Protein AF-A0A2G9FWH1-F1 (afdb_monomer)

Structure (mmCIF, N/CA/C/O backbone):
data_AF-A0A2G9FWH1-F1
#
_entry.id   AF-A0A2G9FWH1-F1
#
loop_
_atom_site.group_PDB
_atom_site.id
_atom_site.type_symbol
_atom_site.label_atom_id
_atom_site.label_alt_id
_atom_site.label_comp_id
_atom_site.label_asym_id
_atom_site.label_entity_id
_atom_site.label_seq_id
_atom_site.pdbx_PDB_ins_code
_atom_site.Cartn_x
_atom_site.Cartn_y
_atom_site.Cartn_z
_atom_site.occupancy
_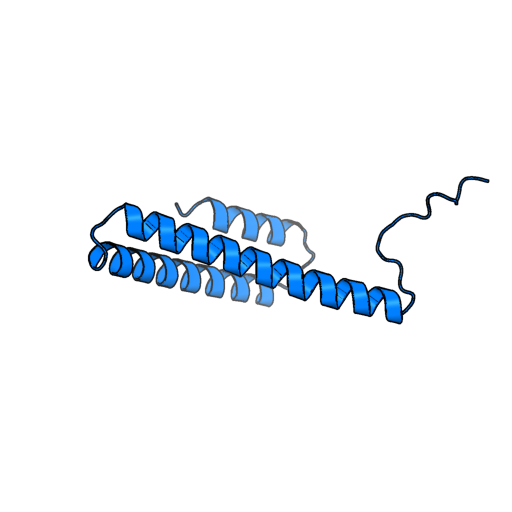atom_site.B_iso_or_equiv
_atom_site.auth_seq_id
_atom_site.auth_comp_id
_atom_site.auth_asym_id
_atom_site.auth_atom_id
_atom_site.pdbx_PDB_model_num
ATOM 1 N N . MET A 1 1 ? 3.366 7.179 13.991 1.00 43.62 1 MET A N 1
ATOM 2 C CA . MET A 1 1 ? 4.696 6.824 13.452 1.00 43.62 1 MET A CA 1
ATOM 3 C C . MET A 1 1 ? 4.886 7.570 12.143 1.00 43.62 1 MET A C 1
ATOM 5 O O . MET A 1 1 ? 4.133 7.311 11.219 1.00 43.62 1 MET A O 1
ATOM 9 N N . MET A 1 2 ? 5.793 8.549 12.101 1.00 46.41 2 MET A N 1
ATOM 10 C CA . MET A 1 2 ? 5.969 9.471 10.961 1.00 46.41 2 MET A CA 1
ATOM 11 C C . MET A 1 2 ? 7.411 9.467 10.413 1.00 46.41 2 MET A C 1
ATOM 13 O O . MET A 1 2 ? 7.694 10.118 9.419 1.00 46.41 2 MET A O 1
ATOM 17 N N . PHE A 1 3 ? 8.317 8.708 11.044 1.00 49.81 3 PHE A N 1
ATOM 18 C CA . PHE A 1 3 ? 9.761 8.774 10.786 1.00 49.81 3 PHE A CA 1
ATOM 19 C C . PHE A 1 3 ? 10.285 7.767 9.750 1.00 49.81 3 PHE A C 1
ATOM 21 O O . PHE A 1 3 ? 11.387 7.945 9.249 1.00 49.81 3 PHE A O 1
ATOM 28 N N . SER A 1 4 ? 9.520 6.728 9.395 1.00 52.06 4 SER A N 1
ATOM 29 C CA . SER A 1 4 ? 9.989 5.716 8.431 1.00 52.06 4 SER A CA 1
ATOM 30 C C . SER A 1 4 ? 9.728 6.119 6.970 1.00 52.06 4 SER A C 1
ATOM 32 O O . SER A 1 4 ? 10.577 5.889 6.115 1.00 52.06 4 SER A O 1
ATOM 34 N N . SER A 1 5 ? 8.610 6.796 6.680 1.00 55.47 5 SER A N 1
ATOM 35 C CA . SER A 1 5 ? 8.258 7.227 5.314 1.00 55.47 5 SER A CA 1
ATOM 36 C C . SER A 1 5 ? 9.093 8.403 4.792 1.00 55.47 5 SER A C 1
ATOM 38 O O . SER A 1 5 ? 9.235 8.560 3.586 1.00 55.47 5 SER A O 1
ATOM 40 N N . SER A 1 6 ? 9.637 9.244 5.675 1.00 54.81 6 SER A N 1
ATOM 41 C CA . SER A 1 6 ? 10.501 10.369 5.294 1.00 54.81 6 SER A CA 1
ATOM 42 C C . SER A 1 6 ? 11.930 9.922 4.973 1.00 54.81 6 SER A C 1
ATOM 44 O O . SER A 1 6 ? 12.529 10.456 4.044 1.00 54.81 6 SER A O 1
ATOM 46 N N . LEU A 1 7 ? 12.455 8.911 5.675 1.00 58.03 7 LEU A N 1
ATOM 47 C CA . LEU A 1 7 ? 13.792 8.363 5.412 1.00 58.03 7 LEU A CA 1
ATOM 48 C C . LEU A 1 7 ? 13.893 7.684 4.040 1.00 58.03 7 LEU A C 1
ATOM 50 O O . LEU A 1 7 ? 14.885 7.880 3.347 1.00 58.03 7 LEU A O 1
ATOM 54 N N . SER A 1 8 ? 12.859 6.960 3.600 1.00 58.38 8 SER A N 1
ATOM 55 C CA . SER A 1 8 ? 12.868 6.295 2.290 1.00 58.38 8 SER A CA 1
ATOM 56 C C . SER A 1 8 ? 12.806 7.279 1.115 1.00 58.38 8 SER A C 1
ATOM 58 O O . SER A 1 8 ? 13.490 7.079 0.116 1.00 58.38 8 SER A O 1
ATOM 60 N N . VAL A 1 9 ? 12.061 8.385 1.232 1.00 56.12 9 VAL A N 1
ATOM 61 C CA . VAL A 1 9 ? 12.054 9.453 0.210 1.00 56.12 9 VAL A CA 1
ATOM 62 C C . V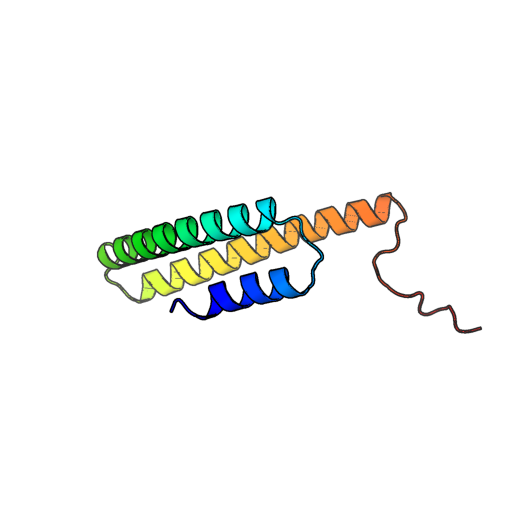AL A 1 9 ? 13.425 10.131 0.109 1.00 56.12 9 VAL A C 1
ATOM 64 O O . VAL A 1 9 ? 13.871 10.438 -0.995 1.00 56.12 9 VAL A O 1
ATOM 67 N N . VAL A 1 10 ? 14.119 10.318 1.237 1.00 58.94 10 VAL A N 1
ATOM 68 C CA . VAL A 1 10 ? 15.485 10.869 1.262 1.00 58.94 10 VAL A CA 1
ATOM 69 C C . VAL A 1 10 ? 16.508 9.877 0.693 1.00 58.94 10 VAL A C 1
ATOM 71 O O . VAL A 1 10 ? 17.389 10.292 -0.055 1.00 58.94 10 VAL A O 1
ATOM 74 N N . GLU A 1 11 ? 16.374 8.574 0.950 1.00 59.81 11 GLU A N 1
ATOM 75 C CA . GLU A 1 11 ? 17.211 7.544 0.310 1.00 59.81 11 GLU A CA 1
ATOM 76 C C . GLU A 1 11 ? 17.050 7.529 -1.219 1.00 59.81 11 GLU A C 1
ATOM 78 O O . GLU A 1 11 ? 18.039 7.549 -1.955 1.00 59.81 11 GLU A O 1
ATOM 83 N N . PHE A 1 12 ? 15.811 7.590 -1.720 1.00 55.19 12 PHE A N 1
ATOM 84 C CA . PHE A 1 12 ? 15.550 7.695 -3.161 1.00 55.19 12 PHE A CA 1
ATOM 85 C C . PHE A 1 12 ? 16.024 9.034 -3.762 1.00 55.19 12 PHE A C 1
ATOM 87 O O . PHE A 1 12 ? 16.362 9.083 -4.947 1.00 55.19 12 PHE A O 1
ATOM 94 N N . TYR A 1 13 ? 16.098 10.102 -2.957 1.00 52.47 13 TYR A N 1
ATOM 95 C CA . TYR A 1 13 ? 16.679 11.396 -3.334 1.00 52.47 13 TYR A CA 1
ATOM 96 C C . TYR A 1 13 ? 18.215 11.331 -3.455 1.00 52.47 13 TYR A C 1
ATOM 98 O O . TYR A 1 13 ? 18.779 11.886 -4.400 1.00 52.47 13 TYR A O 1
ATOM 106 N N . LEU A 1 14 ? 18.901 10.610 -2.555 1.00 54.06 14 LEU A N 1
ATOM 107 C CA . LEU A 1 14 ? 20.366 10.478 -2.546 1.00 54.06 14 LEU A CA 1
ATOM 108 C C . LEU A 1 14 ? 20.904 9.597 -3.692 1.00 54.06 14 LEU A C 1
ATOM 110 O O . LEU A 1 14 ? 22.008 9.838 -4.177 1.00 54.06 14 LEU A O 1
ATOM 114 N N . LEU A 1 15 ? 20.112 8.636 -4.191 1.00 56.09 15 LEU A N 1
ATOM 115 C CA . LEU A 1 15 ? 20.491 7.753 -5.310 1.00 56.09 15 LEU A CA 1
ATOM 116 C C . LEU A 1 15 ? 20.500 8.429 -6.702 1.00 56.09 15 LEU A C 1
ATOM 118 O O . LEU A 1 15 ? 20.785 7.767 -7.700 1.00 56.09 15 LEU A O 1
ATOM 122 N N . LYS A 1 16 ? 20.203 9.737 -6.800 1.00 47.91 16 LYS A N 1
ATOM 123 C 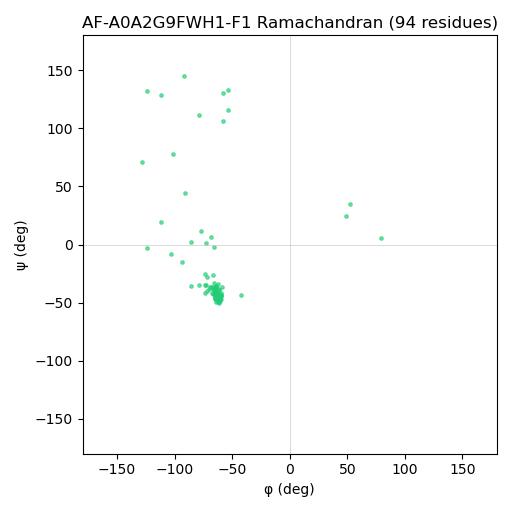CA . LYS A 1 16 ? 20.338 10.584 -8.010 1.00 47.91 16 LYS A CA 1
ATOM 124 C C . LYS A 1 16 ? 19.728 10.012 -9.309 1.00 47.91 16 LYS A C 1
ATOM 126 O O . LYS A 1 16 ? 20.150 10.376 -10.407 1.00 47.91 16 LYS A O 1
ATOM 131 N N . ARG A 1 17 ? 18.733 9.121 -9.205 1.00 54.75 17 ARG A N 1
ATOM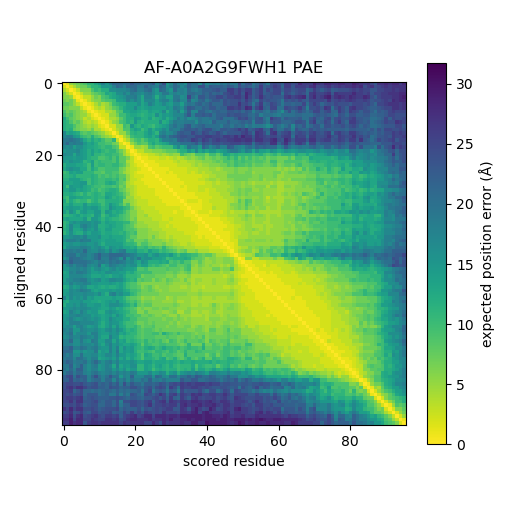 132 C CA . ARG A 1 17 ? 18.129 8.405 -10.347 1.00 54.75 17 ARG A CA 1
ATOM 133 C C . ARG A 1 17 ? 16.764 8.953 -10.771 1.00 54.75 17 ARG A C 1
ATOM 135 O O . ARG A 1 17 ? 16.266 8.553 -11.818 1.00 54.75 17 ARG A O 1
ATOM 142 N N . PHE A 1 18 ? 16.179 9.882 -10.008 1.00 52.38 18 PHE A N 1
ATOM 143 C CA . PHE A 1 18 ? 14.834 10.395 -10.271 1.00 52.38 18 PHE A CA 1
ATOM 144 C C . PHE A 1 18 ? 14.786 11.927 -10.436 1.00 52.38 18 PHE A C 1
ATOM 146 O O . PHE A 1 18 ? 15.341 12.648 -9.607 1.00 52.38 18 PHE A O 1
ATOM 153 N N . PRO A 1 19 ? 14.117 12.449 -11.486 1.00 61.75 19 PRO A N 1
ATOM 154 C CA . PRO A 1 19 ? 13.867 13.879 -11.653 1.00 61.75 19 PRO A CA 1
ATOM 155 C C . PRO A 1 19 ? 13.099 14.468 -10.456 1.00 61.75 19 PRO A C 1
ATOM 157 O O . PRO A 1 19 ? 12.045 13.968 -10.063 1.00 61.75 19 PRO A O 1
ATOM 160 N N . ILE A 1 20 ? 13.613 15.583 -9.927 1.00 67.00 20 ILE A N 1
ATOM 161 C CA . ILE A 1 20 ? 13.126 16.344 -8.758 1.00 67.00 20 ILE A CA 1
ATOM 162 C C . ILE A 1 20 ? 11.588 16.518 -8.684 1.00 67.00 20 ILE A C 1
ATOM 164 O O . ILE A 1 20 ? 11.036 16.319 -7.598 1.00 67.00 20 ILE A O 1
ATOM 168 N N . PRO A 1 21 ? 10.851 16.834 -9.774 1.00 72.44 21 PRO A N 1
ATOM 169 C CA . PRO A 1 21 ? 9.399 17.032 -9.685 1.00 72.44 21 PRO A CA 1
ATOM 170 C C . PRO A 1 21 ? 8.618 15.761 -9.321 1.00 72.44 21 PRO A C 1
ATOM 172 O O . PRO A 1 21 ? 7.613 15.840 -8.615 1.00 72.44 21 PRO A O 1
ATOM 175 N N . TYR A 1 22 ? 9.081 14.585 -9.750 1.00 72.94 22 TYR A N 1
AT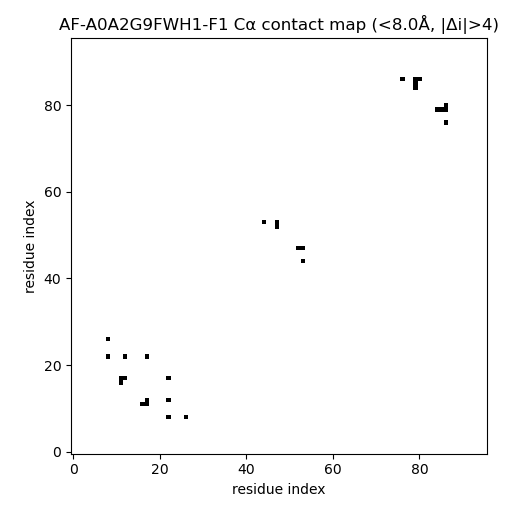OM 176 C CA . TYR A 1 22 ? 8.383 13.326 -9.478 1.00 72.94 22 TYR A CA 1
ATOM 177 C C . TYR A 1 22 ? 8.536 12.900 -8.018 1.00 72.94 22 TYR A C 1
ATOM 179 O O . TYR A 1 22 ? 7.590 12.382 -7.428 1.00 72.94 22 TYR A O 1
ATOM 187 N N . ALA A 1 23 ? 9.694 13.171 -7.411 1.00 74.50 23 ALA A N 1
ATOM 188 C CA . ALA A 1 23 ? 9.927 12.894 -5.997 1.00 74.50 23 ALA A CA 1
ATOM 189 C C . ALA A 1 23 ? 9.002 13.733 -5.100 1.00 74.50 23 ALA A C 1
ATOM 191 O O . ALA A 1 23 ? 8.341 13.191 -4.216 1.00 74.50 23 ALA A O 1
ATOM 192 N N . LEU A 1 24 ? 8.893 15.039 -5.373 1.00 79.25 24 LEU A N 1
ATOM 193 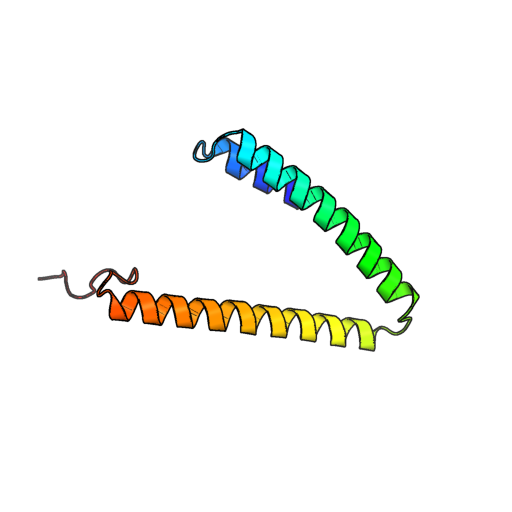C CA . LEU A 1 24 ? 7.986 15.938 -4.651 1.00 79.25 24 LEU A CA 1
ATOM 194 C C . LEU A 1 24 ? 6.516 15.534 -4.818 1.00 79.25 24 LEU A C 1
ATOM 196 O O . LEU A 1 24 ? 5.769 15.523 -3.840 1.00 79.25 24 LEU A O 1
ATOM 200 N N . TYR A 1 25 ? 6.110 15.153 -6.033 1.00 80.19 25 TYR A N 1
ATOM 201 C CA . TYR A 1 25 ? 4.753 14.679 -6.296 1.00 80.19 25 TYR A CA 1
ATOM 202 C C . TYR A 1 25 ? 4.425 13.409 -5.496 1.00 80.19 25 TYR A C 1
ATOM 204 O O . TYR A 1 25 ? 3.431 13.372 -4.772 1.00 80.19 25 TYR A O 1
ATOM 212 N N . LEU A 1 26 ? 5.287 12.388 -5.554 1.00 80.31 26 LEU A N 1
ATOM 213 C CA . LEU A 1 26 ? 5.093 11.135 -4.817 1.00 80.31 26 LEU A CA 1
ATOM 214 C C . LEU A 1 26 ? 5.118 11.345 -3.298 1.00 80.31 26 LEU A C 1
ATOM 216 O O . LEU A 1 26 ? 4.346 10.712 -2.574 1.00 80.31 26 LEU A O 1
ATOM 220 N N . MET A 1 27 ? 5.958 12.259 -2.812 1.00 82.31 27 MET A N 1
ATOM 221 C CA . MET A 1 27 ? 6.004 12.637 -1.403 1.00 82.31 27 MET A CA 1
ATOM 222 C C . MET A 1 27 ? 4.680 13.270 -0.954 1.00 82.31 27 MET A C 1
ATOM 224 O O . MET A 1 27 ? 4.111 12.847 0.053 1.00 82.31 27 MET A O 1
ATOM 228 N N . ALA A 1 28 ? 4.146 14.227 -1.718 1.00 84.44 28 ALA A N 1
ATOM 229 C CA . ALA A 1 28 ? 2.867 14.868 -1.417 1.00 84.44 28 ALA A CA 1
ATOM 230 C C . ALA A 1 28 ? 1.701 13.864 -1.428 1.00 84.44 28 ALA A C 1
ATOM 232 O O . ALA A 1 28 ? 0.893 13.838 -0.496 1.00 84.44 28 ALA A O 1
ATOM 233 N N . VAL A 1 29 ? 1.652 12.984 -2.434 1.00 88.69 29 VAL A N 1
ATOM 234 C CA . VAL A 1 29 ? 0.652 11.909 -2.525 1.00 88.69 29 VAL A CA 1
ATOM 235 C C . VAL A 1 29 ? 0.743 10.967 -1.322 1.00 88.69 29 VAL A C 1
ATOM 237 O O . VAL A 1 29 ? -0.283 10.618 -0.741 1.00 88.69 29 VAL A O 1
ATOM 240 N N . SER A 1 30 ? 1.954 10.605 -0.891 1.00 84.56 30 SER A N 1
ATOM 241 C CA . SER A 1 30 ? 2.165 9.721 0.265 1.00 84.56 30 SER A CA 1
ATOM 242 C C . SER A 1 30 ? 1.672 10.344 1.573 1.00 84.56 30 SER A C 1
ATOM 244 O O . SER A 1 30 ? 1.051 9.661 2.388 1.00 84.56 30 SER A O 1
ATOM 246 N N . ILE A 1 31 ? 1.902 11.646 1.770 1.00 87.94 31 ILE A N 1
ATOM 247 C CA . ILE A 1 31 ? 1.422 12.379 2.951 1.00 87.94 31 ILE A CA 1
ATOM 248 C C . ILE A 1 31 ? -0.111 12.418 2.970 1.00 87.94 31 ILE A C 1
ATOM 250 O O . ILE A 1 31 ? -0.718 12.098 3.994 1.00 87.94 31 ILE A O 1
ATOM 254 N N . LEU A 1 32 ? -0.740 12.752 1.838 1.00 90.31 32 LEU A N 1
ATOM 255 C CA . LEU A 1 32 ? -2.201 12.779 1.707 1.00 90.31 32 LEU A CA 1
ATOM 256 C C . LEU A 1 32 ? -2.814 11.395 1.949 1.00 90.31 32 LEU A C 1
ATOM 258 O O . LEU A 1 32 ? -3.762 11.269 2.725 1.00 90.31 32 LEU A O 1
ATOM 262 N N . ALA A 1 33 ? -2.240 10.352 1.348 1.00 88.38 33 ALA A N 1
ATOM 263 C CA . ALA A 1 33 ? -2.686 8.976 1.532 1.00 88.38 33 ALA A CA 1
ATOM 264 C C . ALA A 1 33 ? -2.550 8.520 2.994 1.00 88.38 33 ALA A C 1
ATOM 266 O O . ALA A 1 33 ? -3.474 7.918 3.541 1.00 88.38 33 ALA A O 1
ATOM 267 N N . GLY A 1 34 ? -1.437 8.849 3.658 1.00 87.69 34 GLY A N 1
ATOM 268 C CA . GLY A 1 34 ? -1.228 8.543 5.073 1.00 87.69 34 GLY A CA 1
ATOM 269 C C . GLY A 1 34 ? -2.232 9.251 5.984 1.00 87.69 34 GLY A C 1
ATOM 270 O O . GLY A 1 34 ? -2.789 8.630 6.895 1.00 87.69 34 GLY A O 1
ATOM 271 N N . PHE A 1 35 ? -2.513 10.527 5.710 1.00 90.50 35 PHE A N 1
ATOM 272 C CA . PHE A 1 35 ? -3.507 11.305 6.446 1.00 90.50 35 PHE A CA 1
ATOM 273 C C . PHE A 1 35 ? -4.911 10.704 6.296 1.00 90.50 35 PHE A C 1
ATOM 275 O O . PHE A 1 35 ? -5.588 10.441 7.295 1.00 90.50 35 PHE A O 1
ATOM 282 N N . TRP A 1 36 ? -5.318 10.401 5.060 1.00 92.38 36 TRP A N 1
ATOM 283 C CA . TRP A 1 36 ? -6.631 9.821 4.775 1.00 92.38 36 TRP A CA 1
ATOM 284 C C . TRP A 1 36 ? -6.780 8.407 5.339 1.00 92.38 36 TRP A C 1
ATOM 286 O O . TRP A 1 36 ? -7.793 8.093 5.964 1.00 92.38 36 TRP A O 1
ATOM 296 N N . GLY A 1 37 ? -5.752 7.566 5.194 1.00 87.81 37 GLY A N 1
ATOM 297 C CA . GLY A 1 37 ? -5.743 6.199 5.707 1.00 87.81 37 GLY A CA 1
ATOM 298 C C . GLY A 1 37 ? -5.882 6.151 7.227 1.00 87.81 37 GLY A C 1
ATOM 299 O O . GLY A 1 37 ? -6.717 5.417 7.751 1.00 87.81 37 GLY A O 1
ATOM 300 N N . GLN A 1 38 ? -5.140 6.987 7.959 1.00 84.56 38 GLN A N 1
ATOM 301 C CA . GLN A 1 38 ? -5.259 7.043 9.418 1.00 84.56 38 GLN A CA 1
ATOM 302 C C . GLN A 1 38 ? -6.599 7.607 9.896 1.00 84.56 38 GLN A C 1
ATOM 304 O O . GLN A 1 38 ? -7.102 7.167 10.933 1.00 84.56 38 GLN A O 1
ATOM 309 N N . PHE A 1 39 ? -7.160 8.594 9.193 1.00 88.69 39 PHE A N 1
ATOM 310 C CA . PHE A 1 39 ? -8.482 9.130 9.513 1.00 88.69 39 PHE A CA 1
ATOM 311 C C . PHE A 1 39 ? -9.568 8.071 9.295 1.00 88.69 39 PHE A C 1
ATOM 313 O O . PHE A 1 39 ? -10.399 7.837 10.176 1.00 88.69 39 PHE A O 1
ATOM 320 N N . PHE A 1 40 ? -9.507 7.368 8.162 1.00 88.56 40 PHE A N 1
ATOM 321 C CA . PHE A 1 40 ? -10.438 6.301 7.820 1.00 88.56 40 PHE A CA 1
ATOM 322 C C . PHE A 1 40 ? -10.360 5.138 8.812 1.00 88.56 40 PHE A C 1
ATOM 324 O O . PHE A 1 40 ? -11.382 4.751 9.369 1.00 88.56 40 PHE A O 1
ATOM 331 N N . ILE A 1 41 ? -9.156 4.640 9.116 1.00 84.12 41 ILE A N 1
ATOM 332 C CA . ILE A 1 41 ? -8.941 3.549 10.080 1.00 84.12 41 ILE A CA 1
ATOM 333 C C . ILE A 1 41 ? -9.470 3.934 11.467 1.00 84.12 41 ILE A C 1
ATOM 335 O O . ILE A 1 41 ? -10.163 3.139 12.096 1.00 84.12 41 ILE A O 1
ATOM 339 N N . ARG A 1 42 ? -9.217 5.164 11.940 1.00 84.75 42 ARG A N 1
ATOM 340 C CA . ARG A 1 42 ? -9.750 5.636 13.232 1.00 84.75 42 ARG A CA 1
ATOM 341 C C . ARG A 1 42 ? -11.272 5.660 13.255 1.00 84.75 42 ARG A C 1
ATOM 343 O O . ARG A 1 42 ? -11.867 5.200 14.227 1.00 84.75 42 ARG A O 1
ATOM 350 N N . LYS A 1 43 ? -11.905 6.156 12.191 1.00 85.62 43 LYS A N 1
ATOM 351 C CA . LYS A 1 43 ? -13.368 6.176 12.077 1.00 85.62 43 LYS A CA 1
ATOM 352 C C . LYS A 1 43 ? -13.948 4.763 11.981 1.00 85.62 43 LYS A C 1
ATOM 354 O O . LYS A 1 43 ? -14.959 4.479 12.615 1.00 85.62 43 LYS A O 1
ATOM 359 N N . LEU A 1 44 ? -13.276 3.867 11.262 1.00 83.81 44 LEU A N 1
ATOM 360 C CA . LEU A 1 44 ? -13.662 2.466 11.119 1.00 83.81 44 LEU A CA 1
ATOM 361 C C . LEU A 1 44 ? -13.590 1.721 12.461 1.00 83.81 44 LEU A C 1
ATOM 363 O O . LEU A 1 44 ? -14.537 1.031 12.821 1.00 83.81 44 LEU A O 1
ATOM 367 N N . ILE A 1 45 ? -12.519 1.919 13.235 1.00 83.00 45 ILE A N 1
ATOM 368 C CA . ILE A 1 45 ? -12.364 1.350 14.586 1.00 83.00 45 ILE A CA 1
ATOM 369 C C . ILE A 1 45 ? -13.407 1.933 15.551 1.00 83.00 45 ILE A C 1
ATOM 371 O O . ILE A 1 45 ? -13.956 1.205 16.374 1.00 83.00 45 ILE A O 1
ATOM 375 N N . ALA A 1 46 ? -13.715 3.231 15.448 1.00 84.81 46 ALA A N 1
ATOM 376 C CA . ALA A 1 46 ? -14.735 3.863 16.286 1.00 84.81 46 ALA A CA 1
ATOM 377 C C . ALA A 1 46 ? -16.142 3.290 16.031 1.00 84.81 46 ALA A C 1
ATOM 379 O O . ALA A 1 46 ? -16.915 3.127 16.973 1.00 84.81 46 ALA A O 1
ATOM 380 N N . ILE A 1 47 ? -16.460 2.950 14.777 1.00 84.12 47 ILE A N 1
ATOM 381 C CA . ILE A 1 47 ? -17.718 2.283 14.405 1.00 84.12 47 ILE A CA 1
ATOM 382 C C . ILE A 1 47 ? -17.693 0.804 14.832 1.00 84.12 47 ILE A C 1
ATOM 384 O O . ILE A 1 47 ? -18.674 0.284 15.363 1.00 84.12 47 ILE A O 1
ATOM 388 N N . LEU A 1 48 ? -16.564 0.120 14.635 1.00 76.62 48 LEU A N 1
ATOM 389 C CA . LEU A 1 48 ? -16.386 -1.311 14.884 1.00 76.62 48 LEU A CA 1
ATOM 390 C C . LEU A 1 48 ? -15.646 -1.537 16.210 1.00 76.62 48 LEU A C 1
ATOM 392 O O . LEU A 1 48 ? -14.464 -1.861 16.252 1.00 76.62 48 LEU A O 1
ATOM 396 N N . ARG A 1 49 ? -16.365 -1.412 17.327 1.00 79.62 49 ARG A N 1
ATOM 397 C CA . ARG A 1 49 ? -15.820 -1.477 18.700 1.00 79.62 49 ARG A CA 1
ATOM 398 C C . ARG A 1 49 ? -15.295 -2.866 19.143 1.00 79.62 49 ARG A C 1
ATOM 400 O O . ARG A 1 49 ? -14.980 -3.049 20.317 1.00 79.62 49 ARG A O 1
ATOM 407 N N . ARG A 1 50 ? -15.227 -3.872 18.255 1.00 84.00 50 ARG A N 1
ATOM 408 C CA . ARG A 1 50 ? -14.783 -5.247 18.579 1.00 84.00 50 ARG A CA 1
ATOM 409 C C . ARG A 1 50 ? -13.446 -5.598 17.931 1.00 84.00 50 ARG A C 1
ATOM 411 O O . ARG A 1 50 ? -13.301 -5.532 16.714 1.00 84.00 50 ARG A O 1
ATOM 418 N N . ALA A 1 51 ? -12.516 -6.091 18.750 1.00 83.31 51 ALA A N 1
ATOM 419 C CA . ALA A 1 51 ? -11.172 -6.486 18.325 1.00 83.31 51 ALA A CA 1
ATOM 420 C C . ALA A 1 51 ? -11.161 -7.580 17.239 1.00 83.31 51 ALA A C 1
ATOM 422 O O . ALA A 1 51 ? -10.348 -7.518 16.321 1.00 83.31 51 ALA A O 1
ATOM 423 N N . SER A 1 52 ? -12.089 -8.542 17.291 1.00 84.06 52 SER A N 1
ATOM 424 C CA . SER A 1 52 ? -12.172 -9.631 16.306 1.00 84.06 52 SER A CA 1
ATOM 425 C C . SER A 1 52 ? -12.441 -9.143 14.879 1.00 84.0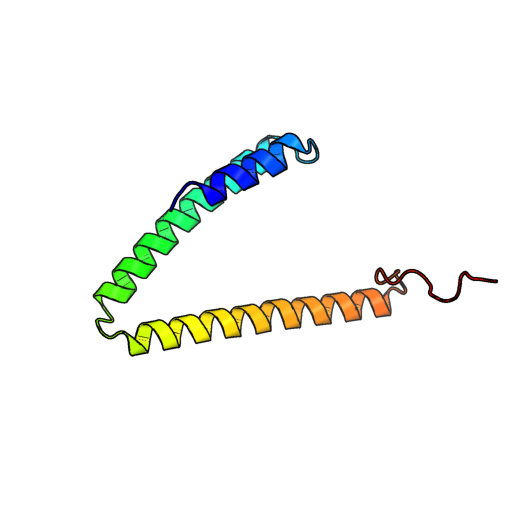6 52 SER A C 1
ATOM 427 O O . SER A 1 52 ? -11.911 -9.703 13.924 1.00 84.06 52 SER A O 1
ATOM 429 N N . ILE A 1 53 ? -13.215 -8.067 14.722 1.00 82.94 53 ILE A N 1
ATOM 430 C CA . ILE A 1 53 ? -13.563 -7.511 13.409 1.00 82.94 53 ILE A CA 1
ATOM 431 C C . ILE A 1 53 ? -12.351 -6.813 12.778 1.00 82.94 53 ILE A C 1
ATOM 433 O O . ILE A 1 53 ? -12.147 -6.899 11.570 1.00 82.94 53 ILE A O 1
ATOM 437 N N . ILE A 1 54 ? -11.502 -6.179 13.592 1.00 85.56 54 ILE A N 1
ATOM 438 C CA . ILE A 1 54 ? -10.268 -5.535 13.122 1.00 85.56 54 ILE A CA 1
ATOM 439 C C . ILE A 1 54 ? -9.333 -6.580 12.504 1.00 85.56 54 ILE A C 1
ATOM 441 O O . ILE A 1 54 ? -8.818 -6.373 11.408 1.00 85.56 54 ILE A O 1
ATOM 445 N N . VAL A 1 55 ? -9.158 -7.721 13.179 1.00 88.81 55 VAL A N 1
ATOM 446 C CA . VAL A 1 55 ? -8.311 -8.819 12.689 1.00 88.81 55 VAL A CA 1
ATOM 447 C C . VAL A 1 55 ? -8.871 -9.417 11.397 1.00 88.81 55 VAL A C 1
ATOM 449 O O . VAL A 1 55 ? -8.106 -9.687 10.475 1.00 88.81 55 VAL A O 1
ATOM 452 N N . PHE A 1 56 ? -10.195 -9.563 11.294 1.00 88.44 56 PHE A N 1
ATOM 453 C CA . PHE A 1 56 ? -10.8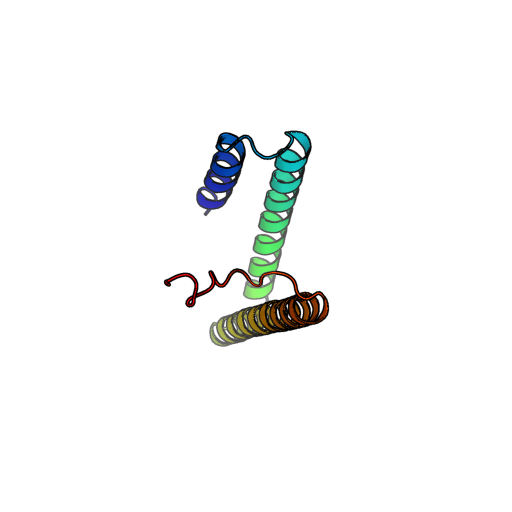49 -10.059 10.081 1.00 88.44 56 PHE A CA 1
ATOM 454 C C . PHE A 1 56 ? -10.654 -9.126 8.874 1.00 88.44 56 PHE A C 1
ATOM 456 O O . PHE A 1 56 ? -10.367 -9.578 7.769 1.00 88.44 56 PHE A O 1
ATOM 463 N N . ILE A 1 57 ? -10.758 -7.810 9.075 1.00 88.88 57 ILE A N 1
ATOM 464 C CA . ILE A 1 57 ? -10.499 -6.834 8.008 1.00 88.88 57 ILE A CA 1
ATOM 465 C C . ILE A 1 57 ? -9.015 -6.839 7.629 1.00 88.88 57 ILE A C 1
ATOM 467 O O . ILE A 1 57 ? -8.686 -6.805 6.445 1.00 88.88 57 ILE A O 1
ATOM 471 N N . LEU A 1 58 ? -8.119 -6.913 8.617 1.00 89.81 58 LEU A N 1
ATOM 472 C CA . LEU A 1 58 ? -6.678 -6.944 8.382 1.00 89.81 58 LEU A CA 1
ATOM 473 C C . LEU A 1 58 ? -6.276 -8.150 7.523 1.00 89.81 58 LEU A C 1
ATOM 475 O O . LEU A 1 58 ? -5.548 -7.981 6.546 1.00 89.81 58 LEU A O 1
ATOM 479 N N . SER A 1 59 ? -6.782 -9.347 7.838 1.00 94.56 59 SER A N 1
ATOM 480 C CA . SER A 1 59 ? -6.512 -10.541 7.033 1.00 94.56 59 SER A CA 1
ATOM 481 C C . SER A 1 59 ? -7.098 -10.426 5.624 1.00 94.56 59 SER A C 1
ATOM 483 O O . SER A 1 59 ? -6.416 -10.772 4.662 1.00 94.56 59 SER A O 1
ATOM 485 N N . GLY A 1 60 ? -8.304 -9.864 5.481 1.00 94.38 60 GLY A N 1
ATOM 486 C CA . GLY A 1 60 ? -8.917 -9.595 4.179 1.00 94.38 60 GLY A CA 1
ATOM 487 C C . GLY A 1 60 ? -8.076 -8.662 3.303 1.00 94.38 60 GLY A C 1
ATOM 488 O O . GLY A 1 60 ? -7.858 -8.951 2.127 1.00 94.38 60 GLY A O 1
ATOM 489 N N . VAL A 1 61 ? -7.539 -7.580 3.874 1.00 92.69 61 VAL A N 1
ATOM 490 C CA . VAL A 1 61 ? -6.663 -6.640 3.151 1.00 92.69 61 VAL A CA 1
ATOM 491 C C . VAL A 1 61 ? -5.358 -7.313 2.719 1.00 92.69 61 VAL A C 1
ATOM 493 O O . VAL A 1 61 ? -4.925 -7.128 1.579 1.00 92.69 61 VAL A O 1
ATOM 496 N N . ILE A 1 62 ? -4.742 -8.120 3.591 1.00 94.56 62 ILE A N 1
ATOM 497 C CA . ILE A 1 62 ? -3.520 -8.874 3.261 1.00 94.56 62 ILE A CA 1
ATOM 498 C C . ILE A 1 62 ? -3.801 -9.865 2.126 1.00 94.56 62 ILE A C 1
ATOM 500 O O . ILE A 1 62 ? -3.045 -9.924 1.157 1.00 94.56 62 ILE A O 1
ATOM 504 N N . PHE A 1 63 ? -4.913 -10.596 2.209 1.00 96.06 63 PHE A N 1
ATOM 505 C CA . PHE A 1 63 ? -5.317 -11.567 1.198 1.00 96.06 63 PHE A CA 1
ATOM 506 C C . PHE A 1 63 ? -5.574 -10.913 -0.166 1.00 96.06 63 PHE A C 1
ATOM 508 O O . PHE A 1 63 ? -5.032 -11.358 -1.176 1.00 96.06 63 PHE A O 1
ATOM 515 N N . ALA A 1 64 ? -6.325 -9.810 -0.201 1.00 95.31 64 ALA A N 1
ATOM 516 C CA . ALA A 1 64 ? -6.567 -9.054 -1.429 1.00 95.31 64 ALA A CA 1
ATOM 517 C C . ALA A 1 64 ? -5.263 -8.506 -2.041 1.00 95.31 64 ALA A C 1
ATOM 519 O O . ALA A 1 64 ? -5.081 -8.540 -3.261 1.00 95.31 64 ALA A O 1
ATOM 520 N N . SER A 1 65 ? -4.332 -8.046 -1.199 1.00 93.44 65 SER A N 1
ATOM 521 C CA . SER A 1 65 ? -3.020 -7.556 -1.640 1.00 93.44 65 SER A CA 1
ATOM 522 C C . SER A 1 65 ? -2.185 -8.674 -2.271 1.00 93.44 65 SER A C 1
ATOM 524 O O . SER A 1 65 ? -1.624 -8.488 -3.351 1.00 93.44 65 SER A O 1
ATOM 526 N N . ALA A 1 66 ? -2.156 -9.854 -1.642 1.00 94.88 66 ALA A N 1
ATOM 527 C CA . ALA A 1 66 ? -1.450 -11.026 -2.150 1.00 94.88 66 ALA A CA 1
ATOM 528 C C . ALA A 1 66 ? -2.033 -11.515 -3.483 1.00 94.88 66 ALA A C 1
ATOM 530 O O . ALA A 1 66 ? -1.278 -11.781 -4.416 1.00 94.88 66 ALA A O 1
ATOM 531 N N . LEU A 1 67 ? -3.365 -11.568 -3.603 1.00 96.19 67 LEU A N 1
ATOM 532 C CA . LEU A 1 67 ? -4.028 -11.909 -4.862 1.00 96.19 67 LEU A CA 1
ATOM 533 C C . LEU A 1 67 ? -3.676 -10.915 -5.972 1.00 96.19 67 LEU A C 1
ATOM 535 O O . LEU A 1 67 ? -3.303 -11.330 -7.063 1.00 96.19 67 LEU A O 1
ATOM 539 N N . THR A 1 68 ? -3.736 -9.612 -5.690 1.00 94.12 68 THR A N 1
ATOM 540 C CA . THR A 1 68 ? -3.455 -8.572 -6.693 1.00 94.12 68 THR A CA 1
ATOM 541 C C . THR A 1 68 ? -2.003 -8.640 -7.177 1.00 94.12 68 THR A C 1
ATOM 543 O O . THR A 1 68 ? -1.756 -8.653 -8.382 1.00 94.12 68 THR A O 1
ATOM 546 N N . MET A 1 69 ? -1.033 -8.752 -6.260 1.00 90.69 69 MET A N 1
ATOM 547 C CA . MET A 1 69 ? 0.381 -8.926 -6.624 1.00 90.69 69 MET A CA 1
ATOM 548 C C . MET A 1 69 ? 0.633 -10.243 -7.366 1.00 90.69 69 MET A C 1
ATOM 550 O O . MET A 1 69 ? 1.389 -10.256 -8.336 1.00 90.69 69 MET A O 1
ATOM 554 N N . GLY A 1 70 ? -0.018 -11.332 -6.949 1.00 91.50 70 GLY A N 1
ATOM 555 C CA . GLY A 1 70 ? 0.087 -12.634 -7.601 1.00 91.50 70 GLY A CA 1
ATOM 556 C C . GLY A 1 70 ? -0.420 -12.607 -9.042 1.00 91.50 70 GLY A C 1
ATOM 557 O O . GLY A 1 70 ? 0.286 -13.052 -9.942 1.00 91.50 70 GLY A O 1
ATOM 558 N N . VAL A 1 71 ? -1.598 -12.025 -9.284 1.00 93.69 71 VAL A N 1
ATOM 559 C CA . VAL A 1 71 ? -2.195 -11.931 -10.628 1.00 93.69 71 VAL A CA 1
ATOM 560 C C . VAL A 1 71 ? -1.336 -11.077 -11.560 1.00 93.69 71 VAL A C 1
ATOM 562 O O . VAL A 1 71 ? -0.972 -11.538 -12.640 1.00 93.69 71 VAL A O 1
ATOM 565 N N . ILE A 1 72 ? -0.936 -9.875 -11.126 1.00 92.00 72 ILE A N 1
ATOM 566 C CA . ILE A 1 72 ? -0.080 -8.984 -11.930 1.00 92.00 72 ILE A CA 1
ATOM 567 C C . ILE A 1 72 ? 1.277 -9.646 -12.209 1.00 92.00 72 ILE A C 1
ATOM 569 O O . ILE A 1 72 ? 1.816 -9.530 -13.311 1.00 92.00 72 ILE A O 1
ATOM 573 N N . GLY A 1 73 ? 1.827 -10.362 -11.223 1.00 87.44 73 GLY A N 1
ATOM 574 C CA . GLY A 1 73 ? 3.056 -11.135 -11.370 1.00 87.44 73 GLY A CA 1
ATOM 575 C C . GLY A 1 73 ? 2.930 -12.215 -12.443 1.00 87.44 73 GLY A C 1
ATOM 576 O O . GLY A 1 73 ? 3.774 -12.285 -13.333 1.00 87.44 73 GLY A O 1
ATOM 577 N N . ILE A 1 74 ? 1.851 -13.001 -12.410 1.00 87.44 74 ILE A N 1
ATOM 578 C CA . ILE A 1 74 ? 1.587 -14.058 -13.395 1.00 87.44 74 ILE A CA 1
ATOM 579 C C . ILE A 1 74 ? 1.404 -13.468 -14.798 1.00 87.44 74 ILE A C 1
ATOM 581 O O . ILE A 1 74 ? 2.026 -13.955 -15.742 1.00 87.44 74 ILE A O 1
ATOM 585 N N . GLU A 1 75 ? 0.619 -12.398 -14.956 1.00 86.81 75 GLU A N 1
ATOM 586 C CA . GLU A 1 75 ? 0.444 -11.736 -16.256 1.00 86.81 75 GLU A CA 1
ATOM 587 C C . GLU A 1 75 ? 1.768 -11.222 -16.826 1.00 86.81 75 GLU A C 1
ATOM 589 O O . GLU A 1 75 ? 2.059 -11.402 -18.015 1.00 86.81 75 GLU A O 1
ATOM 594 N N . LYS A 1 76 ? 2.599 -10.607 -15.978 1.00 83.50 76 LYS A N 1
ATOM 595 C CA . LYS A 1 76 ? 3.915 -10.117 -16.388 1.00 83.50 76 LYS A CA 1
ATOM 596 C C . LYS A 1 76 ? 4.836 -11.271 -16.780 1.00 83.50 76 LYS A C 1
ATOM 598 O O . LYS A 1 76 ? 5.496 -11.177 -17.813 1.00 83.50 76 LYS A O 1
ATOM 603 N N . SER A 1 77 ? 4.834 -12.368 -16.023 1.00 81.50 77 SER A N 1
ATOM 604 C CA . SER A 1 77 ? 5.607 -13.570 -16.351 1.00 81.50 77 SER A CA 1
ATOM 605 C C . SER A 1 77 ? 5.176 -14.182 -17.685 1.00 81.50 77 SER A C 1
ATOM 607 O O . SER A 1 77 ? 6.026 -14.459 -18.525 1.00 81.50 77 SER A O 1
ATOM 609 N N . ILE A 1 78 ? 3.870 -14.313 -17.948 1.00 82.62 78 ILE A N 1
ATOM 610 C CA . ILE A 1 78 ? 3.353 -14.838 -19.226 1.00 82.62 78 ILE A CA 1
ATOM 611 C C . ILE A 1 78 ? 3.745 -13.933 -20.400 1.00 82.62 78 ILE A C 1
ATOM 613 O O . ILE A 1 78 ? 4.122 -14.426 -21.466 1.00 82.62 78 ILE A O 1
ATOM 617 N N . ARG A 1 79 ? 3.690 -12.608 -20.221 1.00 81.31 79 ARG A N 1
ATOM 618 C CA . ARG A 1 79 ? 4.104 -11.648 -21.252 1.00 81.31 79 ARG A CA 1
ATOM 619 C C . ARG A 1 79 ? 5.594 -11.771 -21.579 1.00 81.31 79 ARG A C 1
ATOM 621 O O . ARG A 1 79 ? 5.943 -11.773 -22.757 1.00 81.31 79 ARG A O 1
ATOM 628 N N . MET A 1 80 ? 6.446 -11.918 -20.564 1.00 74.50 80 MET A N 1
ATOM 629 C CA . MET A 1 80 ? 7.891 -12.103 -20.755 1.00 74.50 80 MET A CA 1
ATOM 630 C C . MET A 1 80 ? 8.210 -13.445 -21.441 1.00 74.50 80 MET A C 1
ATOM 632 O O . MET A 1 80 ? 9.062 -13.481 -22.324 1.00 74.50 80 MET A O 1
ATOM 636 N N . ILE A 1 81 ? 7.456 -14.516 -21.141 1.00 77.31 81 ILE A N 1
ATOM 637 C CA . ILE A 1 81 ? 7.553 -15.816 -21.840 1.00 77.31 81 ILE A CA 1
ATOM 638 C C . ILE A 1 81 ? 7.201 -15.677 -23.329 1.00 77.31 81 ILE A C 1
ATOM 640 O O . ILE A 1 81 ? 7.942 -16.153 -24.192 1.00 77.31 81 ILE A O 1
ATOM 644 N N . LYS A 1 82 ? 6.095 -14.995 -23.658 1.00 75.06 82 LYS A N 1
ATOM 645 C CA . LYS A 1 82 ? 5.673 -14.795 -25.056 1.00 75.06 82 LYS A CA 1
ATOM 646 C C . LYS A 1 82 ? 6.654 -13.959 -25.875 1.00 75.06 82 LYS A C 1
ATOM 648 O O . LYS A 1 82 ? 6.810 -14.230 -27.060 1.00 75.06 82 LYS A O 1
ATOM 653 N N . HIS A 1 83 ? 7.294 -12.964 -25.265 1.00 76.12 83 HIS A N 1
ATOM 654 C CA . HIS A 1 83 ? 8.255 -12.103 -25.955 1.00 76.12 83 HIS A CA 1
ATOM 655 C C . HIS A 1 83 ? 9.685 -12.663 -26.004 1.00 76.12 83 HIS A C 1
ATOM 657 O O . HIS A 1 83 ? 10.544 -12.003 -26.578 1.00 76.12 83 HIS A O 1
ATOM 663 N N . HIS A 1 84 ? 9.936 -13.875 -25.480 1.00 63.22 84 HIS A N 1
ATOM 664 C CA . HIS A 1 84 ? 11.280 -14.479 -25.423 1.00 63.22 84 HIS A CA 1
ATOM 665 C C . HIS A 1 84 ? 12.321 -13.537 -24.781 1.00 63.22 84 HIS A C 1
ATOM 667 O O . HIS A 1 84 ? 13.488 -13.515 -25.165 1.00 63.22 84 HIS A O 1
ATOM 673 N N . GLU A 1 85 ? 11.902 -12.744 -23.792 1.00 60.59 85 GLU A N 1
ATOM 674 C CA . GLU A 1 85 ? 12.804 -11.856 -23.060 1.00 60.59 85 GLU A CA 1
ATOM 675 C C . GLU A 1 85 ? 13.369 -12.559 -21.821 1.00 60.59 85 GLU A C 1
ATOM 677 O O . GLU A 1 85 ? 12.694 -13.358 -21.165 1.00 60.59 85 GLU A O 1
ATOM 682 N N . PHE A 1 86 ? 14.626 -12.249 -21.495 1.00 57.75 86 PHE A N 1
ATOM 683 C CA . PHE A 1 86 ? 15.328 -12.780 -20.329 1.00 57.75 86 PHE A CA 1
ATOM 684 C C . PHE A 1 86 ? 14.523 -12.534 -19.043 1.00 57.75 86 PHE A C 1
ATOM 686 O O . PHE A 1 86 ? 14.360 -11.400 -18.598 1.00 57.75 86 PHE A O 1
ATOM 693 N N . MET A 1 87 ? 14.074 -13.611 -18.394 1.00 62.81 87 MET A N 1
ATOM 694 C CA . MET A 1 87 ? 13.280 -13.567 -17.153 1.00 62.81 87 MET A CA 1
ATOM 695 C C . MET A 1 87 ? 14.107 -13.265 -15.892 1.00 62.81 87 MET A C 1
ATOM 697 O O . MET A 1 87 ? 13.612 -13.423 -14.779 1.00 62.81 87 MET A O 1
ATOM 701 N N . GLY A 1 88 ? 15.368 -12.848 -16.042 1.00 58.97 88 GLY A N 1
ATOM 702 C CA . GLY A 1 88 ? 16.273 -12.576 -14.921 1.00 58.97 88 GLY A CA 1
ATOM 703 C C . GLY A 1 88 ? 16.907 -13.821 -14.289 1.00 58.97 88 GLY A C 1
ATOM 704 O O . GLY A 1 88 ? 17.636 -13.690 -13.309 1.00 58.97 88 GLY A O 1
ATOM 705 N N . PHE A 1 89 ? 16.688 -15.010 -14.854 1.00 54.56 89 PHE A N 1
ATOM 706 C CA . PHE A 1 89 ? 17.537 -16.168 -14.589 1.00 54.56 89 PHE A CA 1
ATOM 707 C C . PHE A 1 89 ? 18.806 -16.020 -15.432 1.00 54.56 89 PHE A C 1
ATOM 709 O O . PHE A 1 89 ? 18.742 -16.072 -16.660 1.00 54.56 89 PHE A O 1
ATOM 716 N N . LEU A 1 90 ? 19.947 -15.781 -14.779 1.00 54.03 90 LEU A N 1
ATOM 717 C CA . LEU A 1 90 ? 21.249 -16.027 -15.397 1.00 54.03 90 LEU A CA 1
ATOM 718 C C . LEU A 1 90 ? 21.260 -17.474 -15.886 1.00 54.03 90 LEU A C 1
ATOM 720 O O . LEU A 1 90 ? 20.837 -18.380 -15.165 1.00 54.03 90 LEU A O 1
ATOM 724 N N . ASP A 1 91 ? 21.702 -17.657 -17.123 1.00 52.12 91 ASP A N 1
ATOM 725 C CA . ASP A 1 91 ? 21.811 -18.958 -17.756 1.00 52.12 91 ASP A CA 1
ATOM 726 C C . ASP A 1 91 ? 22.729 -19.852 -16.907 1.00 52.12 91 ASP A C 1
ATOM 728 O O . ASP A 1 91 ? 23.944 -19.653 -16.847 1.00 52.12 91 ASP A O 1
ATOM 732 N N . PHE A 1 92 ? 22.143 -20.822 -16.201 1.00 54.34 92 PHE A N 1
ATOM 733 C CA . PHE A 1 92 ? 22.899 -21.797 -15.410 1.00 54.34 92 PHE A CA 1
ATOM 734 C C . PHE A 1 92 ? 23.771 -22.717 -16.295 1.00 54.34 92 PHE A C 1
ATOM 736 O O . PHE A 1 92 ? 24.494 -23.554 -15.762 1.00 54.34 92 PHE A O 1
ATOM 743 N N . CYS A 1 93 ? 23.724 -22.571 -17.626 1.00 61.28 93 CYS A N 1
ATOM 744 C CA . CYS A 1 93 ? 24.497 -23.319 -18.615 1.00 61.28 93 CYS A CA 1
ATOM 745 C C . CYS A 1 93 ? 25.547 -22.475 -19.363 1.00 61.28 93 CYS A C 1
ATOM 747 O O . CYS A 1 93 ? 26.075 -22.931 -20.371 1.00 61.28 93 CYS A O 1
ATOM 749 N N . SER A 1 94 ? 25.966 -21.317 -18.842 1.00 49.31 94 SER A N 1
ATOM 750 C CA . SER A 1 94 ? 27.192 -20.637 -19.304 1.00 49.31 94 SER A CA 1
ATOM 751 C C . SER A 1 94 ? 28.430 -21.068 -18.499 1.00 49.31 94 SER A C 1
ATOM 753 O O . SER A 1 94 ? 29.232 -20.243 -18.058 1.00 49.31 94 SER A O 1
ATOM 755 N N . SER A 1 95 ? 28.578 -22.370 -18.259 1.00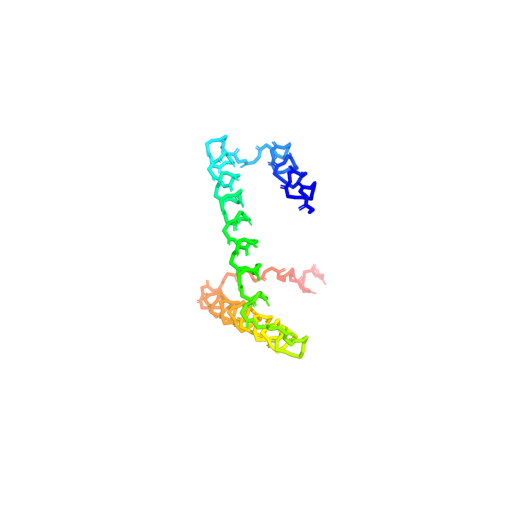 51.44 95 SER A N 1
ATOM 756 C CA . SER A 1 95 ? 29.820 -22.985 -17.774 1.00 51.44 95 SER A CA 1
ATOM 757 C C . SER A 1 95 ? 30.185 -24.153 -18.679 1.00 51.44 95 SER A C 1
ATOM 759 O O . SER A 1 95 ? 30.077 -25.315 -18.294 1.00 51.44 95 SER A O 1
ATOM 761 N N . GLN A 1 96 ? 30.607 -23.811 -19.895 1.00 40.88 96 GLN A N 1
ATOM 762 C CA . GLN A 1 96 ? 31.526 -24.614 -20.689 1.00 40.88 96 GLN A CA 1
ATOM 763 C C . GLN A 1 96 ? 32.418 -23.696 -21.521 1.00 40.88 96 GLN A C 1
ATOM 765 O O . GLN A 1 96 ? 31.870 -22.760 -22.143 1.00 40.88 96 GLN A O 1
#

pLDDT: mean 75.34, std 15.84, range [40.88, 96.19]

Secondary structure (DSSP, 8-state):
--SHHHHHHHHHHHTT-S-HHHHHHHHHHHHHHHHHHHHHHHHHHHH---HHHHHHHHHHHHHHHHHHHHHHHHHHHHHHHHTT---S---TT---

Foldseek 3Di:
DPPPLVVVLVVVVVVPPDDPVVSVVVSVVVVVCVVVVVVVVVVVCVVVVDPVVVVVVVVVVVVVVCVVCVVVVVVVVVVCVVVVHDPPDDPPPPPD

Organism: NCBI:txid429701

Solvent-accessible surface area (backbone atoms only — not comparable to full-atom values): 5806 Å² total; per-residue (Å²): 139,75,69,67,71,55,52,54,56,50,52,58,57,72,66,74,79,64,66,68,70,58,55,55,50,53,51,53,52,50,52,52,50,52,54,50,50,54,53,49,51,52,54,50,47,68,74,50,83,46,71,71,60,54,54,53,52,52,51,50,54,52,51,55,49,50,50,53,53,49,50,55,48,50,55,50,50,53,52,35,62,75,68,74,49,86,85,76,70,75,69,90,77,81,80,126

Mean predicted aligned error: 12.56 Å

Sequence (96 aa):
MMFSSSLSVVEFYLLKRFPIPYALYLMAVSILAGFWGQFFIRKLIAILRRASIIVFILSGVIFASALTMGVIGIEKSIRMIKHHEFMGFLDFCSSQ

Radius of gyration: 20.36 Å; Cα contacts (8 Å, |Δi|>4): 15; chains: 1; bounding box: 49×42×45 Å